Protein AF-A0A538AWQ3-F1 (afdb_monomer_lite)

Foldseek 3Di:
DPVLVVLVVQCVVFVQDFDADDPVDGDGSVRLNVLVVVVVVVVVVVVDPDDDDDDDPDNVD

pLDDT: mean 92.7, std 8.28, range [57.31, 98.31]

Structure (mmCIF, N/CA/C/O backbone):
data_AF-A0A538AWQ3-F1
#
_entry.id   AF-A0A538AWQ3-F1
#
loop_
_atom_site.group_PDB
_atom_site.id
_atom_site.type_symbol
_atom_site.label_atom_id
_atom_site.label_alt_id
_atom_site.label_comp_id
_atom_site.label_asym_id
_atom_site.label_entity_id
_atom_site.label_seq_id
_atom_site.pdbx_PDB_ins_code
_atom_site.Cartn_x
_atom_site.Cartn_y
_atom_site.Cartn_z
_atom_site.occupancy
_atom_site.B_iso_or_equiv
_atom_site.auth_seq_id
_atom_site.auth_comp_id
_atom_site.auth_asym_id
_atom_site.auth_atom_id
_atom_site.pdbx_PDB_model_num
ATOM 1 N N . MET A 1 1 ? 9.471 -2.870 14.694 1.00 67.94 1 MET A N 1
ATOM 2 C CA . MET A 1 1 ? 9.762 -2.164 13.428 1.00 67.94 1 MET A CA 1
ATOM 3 C C . MET A 1 1 ? 8.454 -1.586 12.910 1.00 67.94 1 MET A C 1
ATOM 5 O O . MET A 1 1 ? 7.485 -2.333 12.891 1.00 67.94 1 MET A O 1
ATOM 9 N N . ASN A 1 2 ? 8.390 -0.301 12.552 1.00 91.19 2 ASN A N 1
ATOM 10 C CA . ASN A 1 2 ? 7.186 0.283 11.947 1.00 91.19 2 ASN A CA 1
ATOM 11 C C . ASN A 1 2 ? 7.319 0.211 10.418 1.00 91.19 2 ASN A C 1
ATOM 13 O O . ASN A 1 2 ? 8.089 0.966 9.833 1.00 91.19 2 ASN A O 1
ATOM 17 N N . ILE A 1 3 ? 6.612 -0.728 9.788 1.00 93.88 3 ILE A N 1
ATOM 18 C CA . ILE A 1 3 ? 6.708 -0.962 8.340 1.00 93.88 3 ILE A CA 1
ATOM 19 C C . ILE A 1 3 ? 6.147 0.202 7.514 1.00 93.88 3 ILE A C 1
ATOM 21 O O . ILE A 1 3 ? 6.667 0.487 6.440 1.00 93.88 3 ILE A O 1
ATOM 25 N N . ALA A 1 4 ? 5.148 0.920 8.038 1.00 95.06 4 ALA A N 1
ATOM 26 C CA . ALA A 1 4 ? 4.573 2.075 7.356 1.00 95.06 4 ALA A CA 1
ATOM 27 C C . ALA A 1 4 ? 5.606 3.201 7.209 1.00 95.06 4 ALA A C 1
ATOM 29 O O . ALA A 1 4 ? 5.739 3.765 6.129 1.00 95.06 4 ALA A O 1
ATOM 30 N N . LEU A 1 5 ? 6.408 3.446 8.251 1.00 96.62 5 LEU A N 1
ATOM 31 C CA . LEU A 1 5 ? 7.491 4.433 8.202 1.00 96.62 5 LEU A CA 1
ATOM 32 C C . LEU A 1 5 ? 8.531 4.094 7.121 1.00 96.62 5 LEU A C 1
ATOM 34 O O . LEU A 1 5 ? 9.004 4.975 6.412 1.00 96.62 5 LEU A O 1
ATOM 38 N N . LEU A 1 6 ? 8.883 2.815 6.965 1.00 96.62 6 LEU A N 1
ATOM 39 C CA . LEU A 1 6 ? 9.834 2.393 5.931 1.00 96.62 6 LEU A CA 1
ATOM 40 C C . LEU A 1 6 ? 9.285 2.634 4.518 1.00 96.62 6 LEU A C 1
ATOM 42 O O . LEU A 1 6 ? 10.039 3.030 3.629 1.00 96.62 6 LEU A O 1
ATOM 46 N N . LEU A 1 7 ? 7.981 2.427 4.316 1.00 96.94 7 LEU A N 1
ATOM 47 C CA . LEU A 1 7 ? 7.320 2.726 3.047 1.00 96.94 7 LEU A CA 1
ATOM 48 C C . LEU A 1 7 ? 7.288 4.236 2.763 1.00 96.94 7 LEU A C 1
ATOM 50 O O . LEU A 1 7 ? 7.497 4.636 1.621 1.00 96.94 7 LEU A O 1
ATOM 54 N N . GLU A 1 8 ? 7.083 5.071 3.783 1.00 98.19 8 GLU A N 1
ATOM 55 C CA . GLU A 1 8 ? 7.164 6.533 3.652 1.00 98.19 8 GLU A CA 1
ATOM 56 C C . GLU A 1 8 ? 8.554 6.977 3.198 1.00 98.19 8 GLU A C 1
ATOM 58 O O . GLU A 1 8 ? 8.676 7.682 2.199 1.00 98.19 8 GLU A O 1
ATOM 63 N N . MET A 1 9 ? 9.608 6.465 3.837 1.00 98.06 9 MET A N 1
ATOM 64 C CA . MET A 1 9 ? 10.988 6.754 3.436 1.00 98.06 9 MET A CA 1
ATOM 65 C C . MET A 1 9 ? 11.291 6.307 1.999 1.00 98.06 9 MET A C 1
ATOM 67 O O . MET A 1 9 ? 11.988 7.008 1.266 1.00 98.06 9 MET A O 1
ATOM 71 N N . ALA A 1 10 ? 10.780 5.145 1.579 1.00 97.50 10 ALA A N 1
ATOM 72 C CA . ALA A 1 10 ? 10.963 4.649 0.216 1.00 97.50 10 ALA A CA 1
ATOM 73 C C . ALA A 1 10 ? 10.236 5.524 -0.817 1.00 97.50 10 ALA A C 1
ATOM 75 O O . ALA A 1 10 ? 10.811 5.846 -1.856 1.00 97.50 10 ALA A O 1
ATOM 76 N N . ALA A 1 11 ? 9.001 5.936 -0.522 1.00 98.25 11 ALA A N 1
ATOM 77 C CA . ALA A 1 11 ? 8.219 6.810 -1.391 1.00 98.25 11 ALA A CA 1
ATOM 78 C C . ALA A 1 11 ? 8.813 8.223 -1.494 1.00 98.25 11 ALA A C 1
ATOM 80 O O . ALA A 1 11 ? 8.747 8.830 -2.557 1.00 98.25 11 ALA A O 1
ATOM 81 N N . GLU A 1 12 ? 9.418 8.739 -0.422 1.00 98.25 12 GLU A N 1
ATOM 82 C CA . GLU A 1 12 ? 10.105 10.035 -0.433 1.00 98.25 12 GLU A CA 1
ATOM 83 C C . GLU A 1 12 ? 11.461 9.970 -1.153 1.00 98.25 12 GLU A C 1
ATOM 85 O O . GLU A 1 12 ? 11.803 10.875 -1.912 1.00 98.25 12 GLU A O 1
ATOM 90 N N . GLY A 1 13 ? 12.236 8.901 -0.943 1.00 98.31 13 GLY A N 1
ATOM 91 C CA . GLY A 1 13 ? 13.579 8.763 -1.512 1.00 98.31 13 GLY A CA 1
ATOM 92 C C . GLY A 1 13 ? 13.616 8.280 -2.966 1.00 98.31 13 GLY A C 1
ATOM 93 O O . GLY A 1 13 ? 14.549 8.614 -3.695 1.00 98.31 13 GLY A O 1
ATOM 94 N N . ALA A 1 14 ? 12.635 7.480 -3.392 1.00 98.12 14 ALA A N 1
ATOM 95 C CA . ALA A 1 14 ? 12.575 6.892 -4.731 1.00 98.12 14 ALA A CA 1
ATOM 96 C C . ALA A 1 14 ? 11.116 6.677 -5.195 1.00 98.12 14 ALA A C 1
ATOM 98 O O . ALA A 1 14 ? 10.698 5.532 -5.387 1.00 98.12 14 ALA A O 1
ATOM 99 N N . PRO A 1 15 ? 10.334 7.756 -5.395 1.00 97.88 15 PRO A N 1
ATOM 100 C CA . PRO A 1 15 ? 8.890 7.677 -5.639 1.00 97.88 15 PRO A CA 1
ATOM 101 C C . PRO A 1 15 ? 8.513 6.809 -6.842 1.00 97.88 15 PRO A C 1
ATOM 103 O O . PRO A 1 15 ? 7.596 6.002 -6.725 1.00 97.88 15 PRO A O 1
ATOM 106 N N . ASP A 1 16 ? 9.253 6.920 -7.951 1.00 97.50 16 ASP A N 1
ATOM 107 C CA . ASP A 1 16 ? 8.972 6.229 -9.221 1.00 97.50 16 ASP A CA 1
ATOM 108 C C . ASP A 1 16 ? 9.544 4.801 -9.284 1.00 97.50 16 ASP A C 1
ATOM 110 O O . ASP A 1 16 ? 9.452 4.112 -10.303 1.00 97.50 16 ASP A O 1
ATOM 114 N N . ARG A 1 17 ? 10.195 4.330 -8.213 1.00 96.69 17 ARG A N 1
ATOM 115 C CA . ARG A 1 17 ? 10.747 2.975 -8.174 1.00 96.69 17 ARG A CA 1
ATOM 116 C C . ARG A 1 17 ? 9.606 1.972 -8.063 1.00 96.69 17 ARG A C 1
ATOM 118 O O . ARG A 1 17 ? 8.878 1.989 -7.077 1.00 96.69 17 ARG A O 1
ATOM 125 N N . VAL A 1 18 ? 9.519 1.047 -9.017 1.00 96.69 18 VAL A N 1
ATOM 126 C CA . VAL A 1 18 ? 8.648 -0.132 -8.905 1.00 96.69 18 VAL A CA 1
ATOM 127 C C . VAL A 1 18 ? 9.118 -1.008 -7.738 1.00 96.69 18 VAL A C 1
ATOM 129 O O . VAL A 1 18 ? 10.289 -1.406 -7.690 1.00 96.69 18 VAL A O 1
ATOM 132 N N . VAL A 1 19 ? 8.214 -1.276 -6.793 1.00 93.94 19 VAL A N 1
ATOM 133 C CA . VAL A 1 19 ? 8.464 -2.041 -5.555 1.00 93.94 19 VAL A CA 1
ATOM 134 C C . VAL A 1 19 ? 7.592 -3.292 -5.424 1.00 93.94 19 VAL A C 1
ATOM 136 O O . VAL A 1 19 ? 7.930 -4.176 -4.640 1.00 93.94 19 VAL A O 1
ATOM 139 N N . VAL A 1 20 ? 6.510 -3.390 -6.200 1.00 93.38 20 VAL A N 1
ATOM 140 C CA . VAL A 1 20 ? 5.631 -4.567 -6.287 1.00 93.38 20 VAL A CA 1
ATOM 141 C C . VAL A 1 20 ? 5.331 -4.834 -7.759 1.00 93.38 20 VAL A C 1
ATOM 143 O O . VAL A 1 20 ? 5.073 -3.891 -8.499 1.00 93.38 20 VAL A O 1
ATOM 146 N N . GLY A 1 21 ? 5.340 -6.097 -8.183 1.00 90.94 21 GLY A N 1
ATOM 147 C CA . GLY A 1 21 ? 5.033 -6.477 -9.565 1.00 90.94 21 GLY A CA 1
ATOM 148 C C . GLY A 1 21 ? 6.190 -6.266 -10.548 1.00 90.94 21 GLY A C 1
ATOM 149 O O . GLY A 1 21 ? 7.358 -6.159 -10.159 1.00 90.94 21 GLY A O 1
ATOM 150 N N . SER A 1 22 ? 5.865 -6.271 -11.842 1.00 90.19 22 SER A N 1
ATOM 151 C CA . SER A 1 22 ? 6.841 -6.144 -12.928 1.00 90.19 22 SER A CA 1
ATOM 152 C C . SER A 1 22 ? 7.098 -4.678 -13.298 1.00 90.19 22 SER A C 1
ATOM 154 O O . SER A 1 22 ? 6.424 -3.771 -12.826 1.00 90.19 22 SER A O 1
ATOM 156 N N . ARG A 1 23 ? 8.080 -4.409 -14.165 1.00 88.56 23 ARG A N 1
ATOM 157 C CA . ARG A 1 23 ? 8.354 -3.034 -14.620 1.00 88.56 23 ARG A CA 1
ATOM 158 C C . ARG A 1 23 ? 7.232 -2.454 -15.490 1.00 88.56 23 ARG A C 1
ATOM 160 O O . ARG A 1 23 ? 7.110 -1.234 -15.546 1.00 88.56 23 ARG A O 1
ATOM 167 N N . ASP A 1 24 ? 6.472 -3.308 -16.168 1.00 89.12 24 ASP A N 1
ATOM 168 C CA . ASP A 1 24 ? 5.499 -2.882 -17.174 1.00 89.12 24 ASP A CA 1
ATOM 169 C C . ASP A 1 24 ? 4.135 -2.531 -16.550 1.00 89.12 24 ASP A C 1
ATOM 171 O O . ASP A 1 24 ? 3.431 -1.668 -17.071 1.00 89.12 24 ASP A O 1
ATOM 175 N N . ASP A 1 25 ? 3.783 -3.160 -15.423 1.00 88.50 25 ASP A N 1
ATOM 176 C CA . ASP A 1 25 ? 2.471 -3.053 -14.762 1.00 88.50 25 ASP A CA 1
ATOM 177 C C . ASP A 1 25 ? 2.519 -2.970 -13.221 1.00 88.50 25 ASP A C 1
ATOM 179 O O . ASP A 1 25 ? 1.478 -2.929 -12.564 1.00 88.50 25 ASP A O 1
ATOM 183 N N . GLY A 1 26 ? 3.713 -2.931 -12.630 1.00 92.81 26 GLY A N 1
ATOM 184 C CA . GLY A 1 26 ? 3.899 -2.922 -11.183 1.00 92.81 26 GLY A CA 1
ATOM 185 C C . GLY A 1 26 ? 3.603 -1.583 -10.509 1.00 92.81 26 GLY A C 1
ATOM 186 O O . GLY A 1 26 ? 3.443 -0.542 -11.143 1.00 92.81 26 GLY A O 1
ATOM 187 N N . LEU A 1 27 ? 3.571 -1.611 -9.177 1.00 95.50 27 LEU A N 1
ATOM 188 C CA . LEU A 1 27 ? 3.331 -0.436 -8.345 1.00 95.50 27 LEU A CA 1
ATOM 189 C C . LEU A 1 27 ? 4.634 0.248 -7.972 1.00 95.50 27 LEU A C 1
ATOM 191 O O . LEU A 1 27 ? 5.571 -0.376 -7.456 1.00 95.50 27 LEU A O 1
ATOM 195 N N . THR A 1 28 ? 4.653 1.560 -8.162 1.00 96.94 28 THR A N 1
ATOM 196 C CA . THR A 1 28 ? 5.711 2.421 -7.646 1.00 96.94 28 THR A CA 1
ATOM 197 C C . THR A 1 28 ? 5.597 2.606 -6.130 1.00 96.94 28 THR A C 1
ATOM 199 O O . THR A 1 28 ? 4.539 2.389 -5.529 1.00 96.94 28 THR A O 1
ATOM 202 N N . ALA A 1 29 ? 6.687 3.023 -5.482 1.00 97.38 29 ALA A N 1
ATOM 203 C CA . ALA A 1 29 ? 6.701 3.293 -4.045 1.00 97.38 29 ALA A CA 1
ATOM 204 C C . ALA A 1 29 ? 5.662 4.359 -3.649 1.00 97.38 29 ALA A C 1
ATOM 206 O O . ALA A 1 29 ? 4.958 4.199 -2.648 1.00 97.38 29 ALA A O 1
ATOM 207 N N . ALA A 1 30 ? 5.517 5.411 -4.463 1.00 98.12 30 ALA A N 1
ATOM 208 C CA . ALA A 1 30 ? 4.518 6.454 -4.252 1.00 98.12 30 ALA A CA 1
ATOM 209 C C . ALA A 1 30 ? 3.078 5.916 -4.360 1.00 98.12 30 ALA A C 1
ATOM 211 O O . ALA A 1 30 ? 2.239 6.202 -3.500 1.00 98.12 30 ALA A O 1
ATOM 212 N N . GLU A 1 31 ? 2.790 5.092 -5.371 1.00 97.12 31 GLU A N 1
ATOM 213 C CA . GLU A 1 31 ? 1.462 4.498 -5.560 1.00 97.12 31 GLU A CA 1
ATOM 214 C C . GLU A 1 31 ? 1.107 3.515 -4.447 1.00 97.12 31 GLU A C 1
ATOM 216 O O . GLU A 1 31 ? -0.022 3.534 -3.946 1.00 97.12 31 GLU A O 1
ATOM 221 N N . LEU A 1 32 ? 2.062 2.685 -4.020 1.00 96.00 32 LEU A N 1
ATOM 222 C CA . LEU A 1 32 ? 1.854 1.748 -2.922 1.00 96.00 32 LEU A CA 1
ATOM 223 C C . LEU A 1 32 ? 1.542 2.492 -1.617 1.00 96.00 32 LEU A C 1
ATOM 225 O O . LEU A 1 32 ? 0.591 2.128 -0.918 1.00 96.00 32 LEU A O 1
ATOM 229 N N . LEU A 1 33 ? 2.269 3.573 -1.309 1.00 97.44 33 LEU A N 1
ATOM 230 C CA . LEU A 1 33 ? 1.987 4.410 -0.140 1.00 97.44 33 LEU A CA 1
ATOM 231 C C . LEU A 1 33 ? 0.601 5.062 -0.225 1.00 97.44 33 LEU A C 1
ATOM 233 O O . LEU A 1 33 ? -0.150 5.053 0.754 1.00 97.44 33 LEU A O 1
ATOM 237 N N . GLN A 1 34 ? 0.228 5.593 -1.392 1.00 97.56 34 GLN A N 1
ATOM 238 C CA . GLN A 1 34 ? -1.092 6.185 -1.604 1.00 97.56 34 GLN A CA 1
ATOM 239 C C . GLN A 1 34 ? -2.216 5.159 -1.383 1.00 97.56 34 GLN A C 1
ATOM 241 O O . GLN A 1 34 ? -3.194 5.455 -0.689 1.00 97.56 34 GLN A O 1
ATOM 246 N N . ARG A 1 35 ? -2.090 3.952 -1.951 1.00 95.62 35 ARG A N 1
ATOM 247 C CA . ARG A 1 35 ? -3.076 2.869 -1.790 1.00 95.62 35 ARG A CA 1
ATOM 248 C C . ARG A 1 35 ? -3.164 2.408 -0.335 1.00 95.62 35 ARG A C 1
ATOM 250 O O . ARG A 1 35 ? -4.267 2.307 0.201 1.00 95.62 35 ARG A O 1
ATOM 257 N N . SER A 1 36 ? -2.019 2.249 0.326 1.00 95.31 36 SER A N 1
ATOM 258 C CA . SER A 1 36 ? -1.931 1.872 1.742 1.00 95.31 36 SER A CA 1
ATOM 259 C C . SER A 1 36 ? -2.626 2.891 2.649 1.00 95.31 36 SER A C 1
ATOM 261 O O . SER A 1 36 ? -3.416 2.519 3.514 1.00 95.31 36 SER A O 1
ATOM 263 N N . ARG A 1 37 ? -2.411 4.195 2.417 1.00 96.50 37 ARG A N 1
ATOM 264 C CA . ARG A 1 37 ? -3.083 5.271 3.167 1.00 96.50 37 ARG A CA 1
ATOM 265 C C . ARG A 1 37 ? -4.595 5.283 2.944 1.00 96.50 37 ARG A C 1
ATOM 267 O O . ARG A 1 37 ? -5.342 5.507 3.894 1.00 96.50 37 ARG A O 1
ATOM 274 N N . ARG A 1 38 ?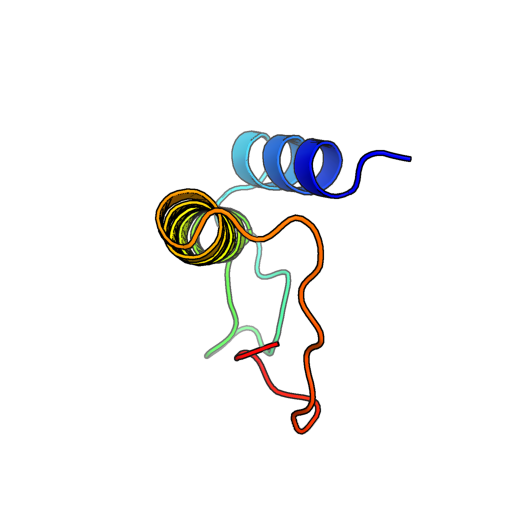 -5.059 4.997 1.722 1.00 96.19 38 ARG A N 1
ATOM 275 C CA . ARG A 1 38 ? -6.495 4.871 1.427 1.00 96.19 38 ARG A CA 1
ATOM 276 C C . ARG A 1 38 ? -7.127 3.715 2.207 1.00 96.19 38 ARG A C 1
ATOM 278 O O . ARG A 1 38 ? -8.175 3.913 2.815 1.00 96.19 38 ARG A O 1
ATOM 285 N N . ALA A 1 39 ? -6.488 2.545 2.230 1.00 93.62 39 ALA A N 1
ATOM 286 C CA . ALA A 1 39 ? -6.954 1.407 3.023 1.00 93.62 39 ALA A CA 1
ATOM 287 C C . ALA A 1 39 ? -6.939 1.724 4.531 1.00 93.62 39 ALA A C 1
ATOM 289 O O . ALA A 1 39 ? -7.926 1.494 5.227 1.00 93.62 39 ALA A O 1
ATOM 290 N N . ALA A 1 40 ? -5.868 2.351 5.030 1.00 94.50 40 ALA A N 1
ATOM 291 C CA . ALA A 1 40 ? -5.775 2.780 6.425 1.00 94.50 40 ALA A CA 1
ATOM 292 C C . ALA A 1 40 ? -6.920 3.729 6.820 1.00 94.50 40 ALA A C 1
ATOM 294 O O . ALA A 1 40 ? -7.531 3.541 7.871 1.00 94.50 40 ALA A O 1
ATOM 295 N N . GLN A 1 41 ? -7.263 4.702 5.968 1.00 96.88 41 GLN A N 1
ATOM 296 C CA . GLN A 1 41 ? -8.392 5.605 6.205 1.00 96.88 41 GLN A CA 1
ATOM 297 C C . GLN A 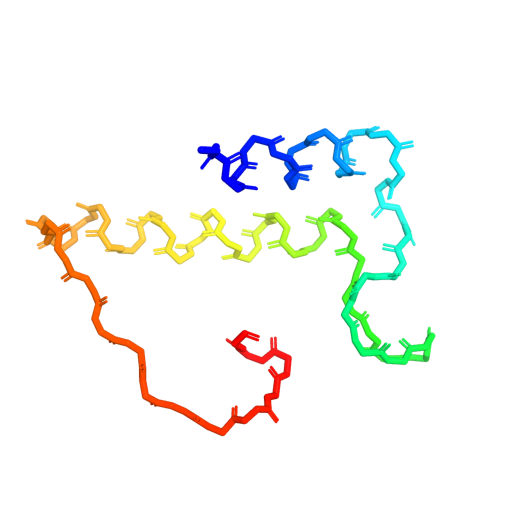1 41 ? -9.722 4.844 6.306 1.00 96.88 41 GLN A C 1
ATOM 299 O O . GLN A 1 41 ? -10.538 5.154 7.172 1.00 96.88 41 GLN A O 1
ATOM 304 N N . GLN A 1 42 ? -9.941 3.832 5.461 1.00 95.69 42 GLN A N 1
ATOM 305 C CA . GLN A 1 42 ? -11.154 3.011 5.519 1.00 95.69 42 GLN A CA 1
ATOM 306 C C . GLN A 1 42 ? -11.269 2.273 6.859 1.00 95.69 42 GLN A C 1
ATOM 308 O O . GLN A 1 42 ? -12.318 2.335 7.498 1.00 95.69 42 GLN A O 1
ATOM 313 N N . PHE A 1 43 ? -10.190 1.642 7.327 1.00 95.31 43 PHE A N 1
ATOM 314 C CA . PHE A 1 43 ? -10.196 0.934 8.611 1.00 95.31 43 PHE A CA 1
ATOM 315 C C . PHE A 1 43 ? -10.352 1.879 9.808 1.00 95.31 43 PHE A C 1
ATOM 317 O O . PHE A 1 43 ? -11.074 1.558 10.752 1.00 95.31 43 PHE A O 1
ATOM 324 N N . GLN A 1 44 ? -9.750 3.070 9.747 1.00 95.62 44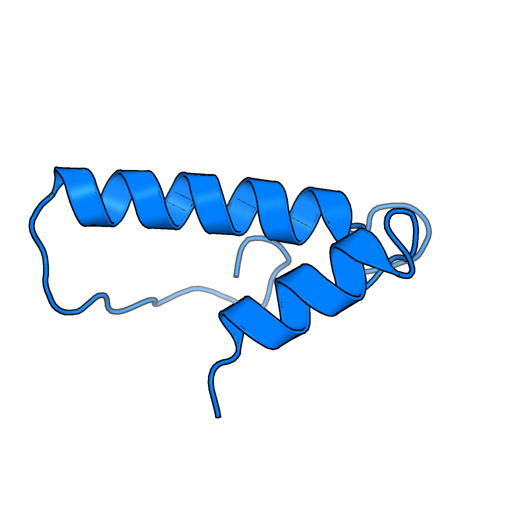 GLN A N 1
ATOM 325 C CA . GLN A 1 44 ? -9.931 4.103 10.769 1.00 95.62 44 GLN A CA 1
ATOM 326 C C . GLN A 1 44 ? -11.392 4.554 10.872 1.00 95.62 44 GLN A C 1
ATOM 328 O 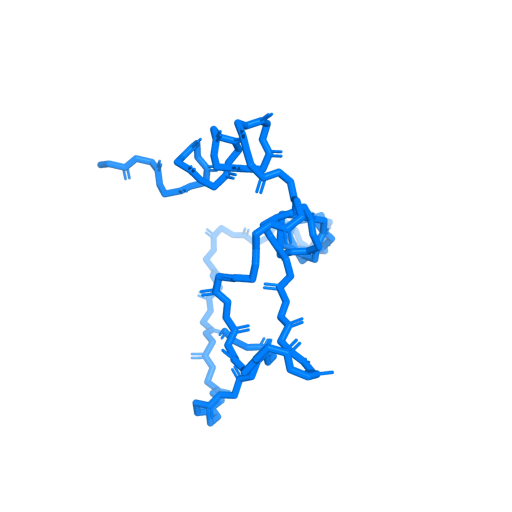O . GLN A 1 44 ? -11.919 4.650 11.978 1.00 95.62 44 GLN A O 1
ATOM 333 N N . VAL A 1 45 ? -12.067 4.775 9.738 1.00 97.69 45 VAL A N 1
ATOM 334 C CA . VAL A 1 45 ? -13.495 5.147 9.707 1.00 97.69 45 VAL A CA 1
ATOM 335 C C . VAL A 1 45 ? -14.382 4.041 10.287 1.00 97.69 45 VAL A C 1
ATOM 337 O O . VAL A 1 45 ? -15.373 4.342 10.946 1.00 97.69 45 VAL A O 1
ATOM 340 N N . MET A 1 46 ? -14.022 2.770 10.093 1.00 97.06 46 MET A N 1
ATOM 341 C CA . MET A 1 46 ? -14.747 1.635 10.679 1.00 97.06 46 MET A CA 1
ATOM 342 C C . MET A 1 46 ? -14.533 1.490 12.195 1.00 97.06 46 MET A C 1
ATOM 344 O O . MET A 1 46 ? -15.261 0.731 12.832 1.00 97.06 46 MET A O 1
ATOM 348 N N . GLY A 1 47 ? -13.551 2.186 12.783 1.00 96.94 47 GLY A N 1
ATOM 349 C CA . GLY A 1 47 ? -13.264 2.125 14.219 1.00 96.94 47 GLY A CA 1
ATOM 350 C C . GLY A 1 47 ? -12.755 0.760 14.693 1.00 96.94 47 GLY A C 1
ATOM 351 O O . GLY A 1 47 ? -12.931 0.410 15.859 1.00 96.94 47 GLY A O 1
ATOM 352 N N . VAL A 1 48 ? -12.156 -0.032 13.798 1.00 96.56 48 VAL A N 1
ATOM 353 C CA . VAL A 1 48 ? -11.646 -1.371 14.121 1.00 96.56 48 VAL A CA 1
ATOM 354 C C . VAL A 1 48 ? -10.201 -1.309 14.610 1.00 96.56 48 VAL A C 1
ATOM 356 O O . VAL A 1 48 ? -9.370 -0.593 14.061 1.00 96.56 48 VAL A O 1
ATOM 359 N N . GLU A 1 49 ? -9.883 -2.098 15.635 1.00 94.88 49 GLU A N 1
ATOM 360 C CA . GLU A 1 49 ? -8.515 -2.199 16.169 1.00 94.88 49 GLU A CA 1
ATOM 361 C C . GLU A 1 49 ? -7.662 -3.213 15.389 1.00 94.88 49 GLU A C 1
ATOM 363 O O . GLU A 1 49 ? -6.439 -3.102 15.328 1.00 94.88 49 GLU A O 1
ATOM 368 N N . ARG A 1 50 ? -8.299 -4.239 14.809 1.00 95.12 50 ARG A N 1
ATOM 369 C CA . ARG A 1 50 ? -7.630 -5.365 14.145 1.00 95.12 50 ARG A CA 1
ATOM 370 C C . ARG A 1 50 ? -8.318 -5.670 12.821 1.00 95.12 50 ARG A C 1
ATOM 372 O O . ARG A 1 50 ? -9.544 -5.691 12.756 1.00 95.12 50 ARG A O 1
ATOM 379 N N . VAL A 1 51 ? -7.517 -5.950 11.797 1.00 93.00 51 VAL A N 1
ATOM 380 C CA . VAL A 1 51 ? -7.974 -6.329 10.455 1.00 93.00 51 VAL A CA 1
ATOM 381 C C . VAL A 1 51 ? -7.341 -7.667 10.093 1.00 93.00 51 VAL A C 1
ATOM 383 O O . VAL A 1 51 ? -6.134 -7.843 10.248 1.00 93.00 51 VAL A O 1
ATOM 386 N N . GLY A 1 52 ? -8.160 -8.611 9.632 1.00 93.25 52 GLY A N 1
ATOM 387 C CA . GLY A 1 52 ? -7.698 -9.843 8.999 1.00 93.25 52 GLY A CA 1
ATOM 388 C C . GLY A 1 52 ? -7.792 -9.704 7.485 1.00 93.25 52 GLY A C 1
ATOM 389 O O . GLY A 1 52 ? -8.818 -9.254 6.981 1.00 93.25 52 GLY A O 1
ATOM 390 N N . VAL A 1 53 ? -6.737 -10.087 6.772 1.00 89.75 53 VAL A N 1
ATOM 391 C CA . VAL A 1 53 ? -6.706 -10.108 5.305 1.00 89.75 53 VAL A CA 1
ATOM 392 C C . VAL A 1 53 ? -6.605 -11.560 4.856 1.00 89.75 53 VAL A C 1
ATOM 394 O O . VAL A 1 53 ? -5.746 -12.298 5.336 1.00 89.75 53 VAL A O 1
ATOM 397 N N . VAL A 1 54 ? -7.510 -11.971 3.970 1.00 92.94 54 VAL A N 1
ATOM 398 C CA . VAL A 1 54 ? -7.505 -13.291 3.332 1.00 92.94 54 VAL A CA 1
ATOM 399 C C . VAL A 1 54 ? -7.707 -13.063 1.849 1.00 92.94 54 VAL A C 1
ATOM 401 O O . VAL A 1 54 ? -8.778 -12.629 1.434 1.00 92.94 54 VAL A O 1
ATOM 404 N N . ASP A 1 55 ? -6.668 -13.334 1.074 1.00 89.38 55 ASP A N 1
ATOM 405 C CA . ASP A 1 55 ?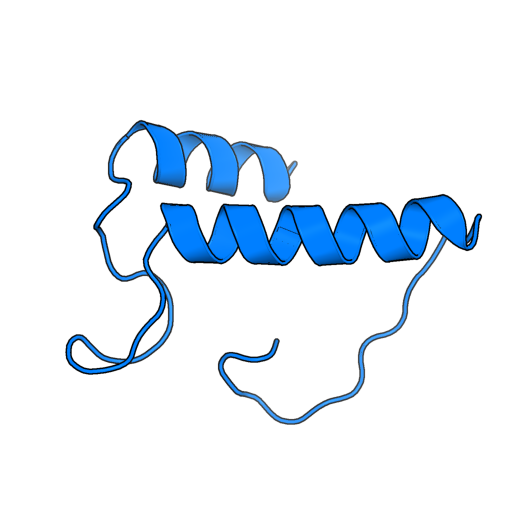 -6.664 -13.123 -0.367 1.00 89.38 55 ASP A CA 1
ATOM 406 C C . ASP A 1 55 ? -5.558 -13.982 -1.012 1.00 89.38 55 ASP A C 1
ATOM 408 O O . ASP A 1 55 ? -4.760 -14.623 -0.318 1.00 89.38 55 ASP A O 1
ATOM 412 N N . VAL A 1 56 ? -5.526 -14.031 -2.340 1.00 90.12 56 VAL A N 1
ATOM 413 C CA . VAL A 1 56 ? -4.436 -14.618 -3.121 1.00 90.12 56 VAL A CA 1
ATOM 414 C C . VAL A 1 56 ? -3.257 -13.646 -3.203 1.00 90.12 56 VAL A C 1
ATOM 416 O O . VAL A 1 56 ? -3.439 -12.431 -3.194 1.00 90.12 56 VAL A O 1
ATOM 419 N N . ASN A 1 57 ? -2.035 -14.174 -3.332 1.00 83.06 57 ASN A N 1
ATOM 420 C CA . ASN A 1 57 ? -0.856 -13.333 -3.556 1.00 83.06 57 ASN A CA 1
ATOM 421 C C . ASN A 1 57 ? -1.008 -12.586 -4.893 1.00 83.06 57 ASN A C 1
ATOM 423 O O . ASN A 1 57 ? -0.921 -13.199 -5.957 1.00 83.06 57 ASN A O 1
ATOM 427 N N . SER A 1 58 ? -1.263 -11.282 -4.823 1.00 80.31 58 SER A N 1
ATOM 428 C CA . SER A 1 58 ? -1.521 -10.390 -5.959 1.00 80.31 58 SER A CA 1
ATOM 429 C C . SER A 1 58 ? -1.138 -8.953 -5.587 1.00 80.31 58 SER A C 1
ATOM 431 O O . SER A 1 58 ? -0.918 -8.684 -4.412 1.00 80.31 58 SER A O 1
ATOM 433 N N . GLU A 1 59 ? -1.095 -8.005 -6.535 1.00 71.31 59 GLU A N 1
ATOM 434 C CA . GLU A 1 59 ? -0.793 -6.597 -6.194 1.00 71.31 59 GLU A CA 1
ATOM 435 C C . GLU A 1 59 ? -1.896 -5.900 -5.376 1.00 71.31 59 GLU A C 1
ATOM 437 O O . GLU A 1 59 ? -1.728 -4.750 -4.958 1.00 71.31 59 GLU A O 1
ATOM 442 N N . ALA A 1 60 ? -3.047 -6.551 -5.180 1.00 63.50 60 ALA A N 1
ATOM 443 C CA . ALA A 1 60 ? -4.097 -6.055 -4.299 1.00 63.50 60 ALA A CA 1
ATOM 444 C C . ALA A 1 60 ? -3.738 -6.200 -2.804 1.00 63.50 60 ALA A C 1
ATOM 446 O O . ALA A 1 60 ? -4.426 -5.599 -1.974 1.00 63.50 60 ALA A O 1
ATOM 447 N N . VAL A 1 61 ? -2.676 -6.958 -2.477 1.00 57.31 61 VAL A N 1
ATOM 448 C CA . VAL A 1 61 ? -2.265 -7.359 -1.119 1.00 57.31 61 VAL A CA 1
ATOM 449 C C . VAL A 1 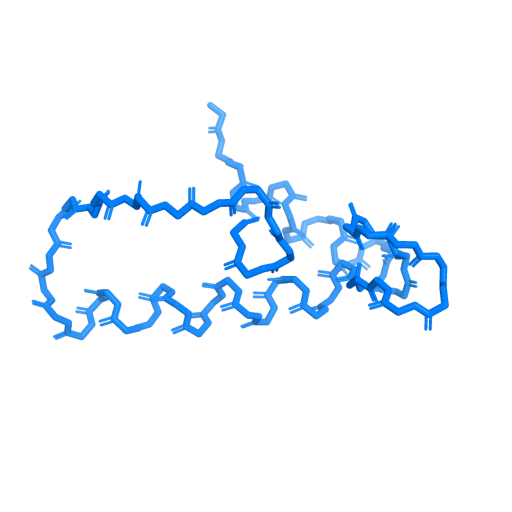61 ? -0.793 -7.057 -0.868 1.00 57.31 61 VAL A C 1
ATOM 451 O O . VAL A 1 61 ? 0.048 -7.414 -1.721 1.00 57.31 61 VAL A O 1
#

Secondary structure (DSSP, 8-state):
--HHHHHHHHHHH-TT-EEES-TTTPEEHHHHHHHHHHHHHHHHHHT-S-------SSTT-

Sequence (61 aa):
MNIALLLEMAAEGAPDRVVVGSRDDGLTAAELLQRSRRAAQQFQVMGVERVGVVDVNSEAV

Radius of gyration: 12.72 Å; chains: 1; bounding box: 28×25×33 Å